Protein AF-A0A521B3D7-F1 (afdb_monomer)

Foldseek 3Di:
DWLDKAWPDDVVVLVVLQVVLVVVVVVDDDPDVSVVSNVVNVVVSQFTWIFTWDDDQQKIWTAIATPPVGGPDTPDMDGLVQFPDWDWDQDPVRWTWTWGDGPVDIDTHDTGNDDVVVVVSSVVVVVVSVVSVVVNVVVD

Sequence (140 aa):
MTLNRKELIHPIFHL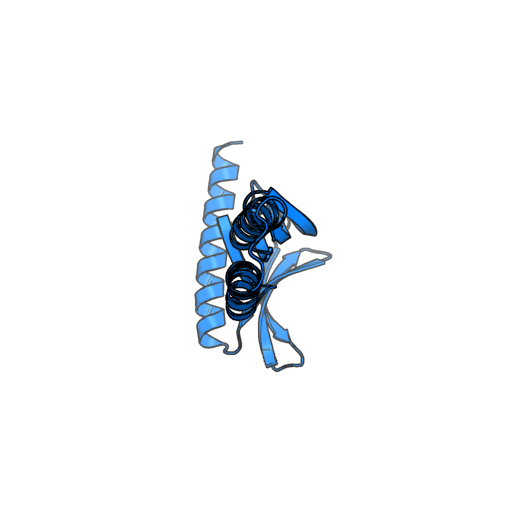LFISAPIIGLIFDYHSDFSEKALFVCFILIFLNSSDSVKLKGSEIIRGIHLSPFGFIKIKKRMALSDIKELSIHKNEKKYCEIIAVSDNDFLIIKTIANRIPAEEELKEIQTKINSKKQLIQNLN

Nearest PDB structures (foldseek):
  5gow-assembly1_B  TM=5.452E-01  e=3.565E-03  Homo sapiens
  7bul-assembly1_A  TM=4.092E-01  e=1.232E-02  Homo sapiens
  8qgy-assembly1_A  TM=4.097E-01  e=7.052E-03  Homo sapiens
  7bmv-assembly1_A  TM=5.437E-01  e=1.472E-01  Thermochaetoides thermophila DSM 1495
  5ulm-assembly1_A  TM=3.174E-01  e=1.395E-02  Homo sapiens

Solvent-accessible surface area (backbone atoms only — not comparable to full-atom values): 7906 Å² total; per-residue (Å²): 90,79,77,31,76,43,71,70,65,58,73,68,55,52,53,50,54,55,47,53,53,54,53,47,55,75,76,48,91,72,70,74,62,54,57,56,49,44,53,52,42,54,54,53,66,63,51,47,46,20,48,30,22,30,46,53,93,67,28,41,39,32,26,38,30,33,44,91,84,40,74,81,41,79,77,48,74,46,50,56,87,55,48,77,47,76,48,77,44,72,48,97,87,61,30,29,30,36,30,39,32,38,97,89,49,74,44,81,52,46,79,34,71,49,64,70,66,41,54,56,50,47,53,53,52,50,49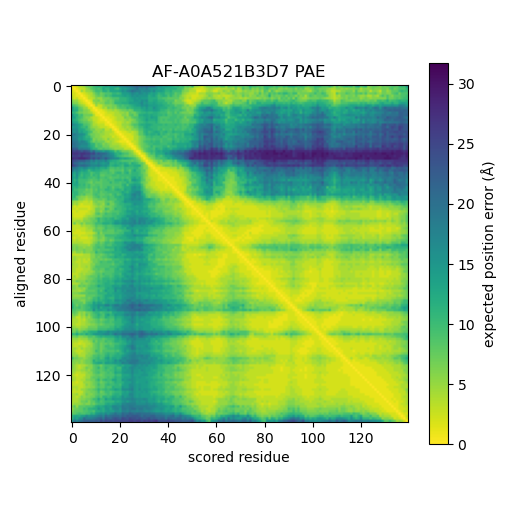,55,51,49,56,49,53,51,55,53,62,77,74,108

Mean predicted aligned error: 8.97 Å

Organism: NCBI:txid443612

Structure (mmCIF, N/CA/C/O backbone):
data_AF-A0A521B3D7-F1
#
_entry.id   AF-A0A521B3D7-F1
#
loop_
_atom_site.group_PDB
_atom_site.id
_atom_site.type_symbol
_atom_site.label_atom_id
_atom_site.label_alt_id
_atom_site.label_comp_id
_atom_site.label_asym_id
_atom_site.label_entity_id
_atom_site.label_seq_id
_atom_site.pdbx_PDB_ins_code
_atom_site.Cartn_x
_atom_site.Cartn_y
_atom_site.Cartn_z
_atom_site.occupancy
_atom_site.B_iso_or_equiv
_atom_site.auth_seq_id
_atom_site.auth_comp_id
_atom_site.auth_asym_id
_atom_site.auth_atom_id
_atom_site.pdbx_PDB_model_num
ATOM 1 N N . MET A 1 1 ? -1.387 12.335 -2.869 1.00 83.88 1 MET A N 1
ATOM 2 C CA . MET A 1 1 ? -0.396 12.156 -1.782 1.00 83.88 1 MET A CA 1
ATOM 3 C C . MET A 1 1 ? -0.110 10.670 -1.606 1.00 83.88 1 MET A C 1
ATOM 5 O O . MET A 1 1 ? -1.057 9.897 -1.650 1.00 83.88 1 MET A O 1
ATOM 9 N N . THR A 1 2 ? 1.148 10.246 -1.458 1.00 82.81 2 THR A N 1
ATOM 10 C CA . THR A 1 2 ? 1.493 8.821 -1.261 1.00 82.81 2 THR A CA 1
ATOM 11 C C . THR A 1 2 ? 1.543 8.497 0.232 1.00 82.81 2 THR A C 1
ATOM 13 O O . THR A 1 2 ? 2.184 9.225 0.981 1.00 82.81 2 THR A O 1
ATOM 16 N N . LEU A 1 3 ? 0.853 7.436 0.654 1.00 79.06 3 LEU A N 1
ATOM 17 C CA . LEU A 1 3 ? 0.836 6.934 2.035 1.00 79.06 3 LEU A CA 1
ATOM 18 C C . LEU A 1 3 ? 1.842 5.800 2.241 1.00 79.06 3 LEU A C 1
ATOM 20 O O . LEU A 1 3 ? 2.451 5.689 3.297 1.00 79.06 3 LEU A O 1
ATOM 24 N N . ASN A 1 4 ? 2.030 4.960 1.225 1.00 87.50 4 ASN A N 1
ATOM 25 C CA . ASN A 1 4 ? 3.004 3.880 1.256 1.00 87.50 4 ASN A CA 1
ATOM 26 C C . ASN A 1 4 ? 3.481 3.557 -0.163 1.00 87.50 4 ASN A C 1
ATOM 28 O O . ASN A 1 4 ? 2.713 3.672 -1.124 1.00 87.50 4 ASN A O 1
ATOM 32 N N . ARG A 1 5 ? 4.739 3.138 -0.294 1.00 84.81 5 ARG A N 1
ATOM 33 C CA . ARG A 1 5 ? 5.333 2.690 -1.553 1.00 84.81 5 ARG A CA 1
ATOM 34 C C . ARG A 1 5 ? 6.321 1.570 -1.261 1.00 84.81 5 ARG A C 1
ATOM 36 O O . ARG A 1 5 ? 7.290 1.775 -0.543 1.00 84.81 5 ARG A O 1
ATOM 43 N N . LYS A 1 6 ? 6.080 0.407 -1.856 1.00 84.25 6 LYS A N 1
ATOM 44 C CA . LYS A 1 6 ? 6.994 -0.730 -1.836 1.00 84.25 6 LYS A CA 1
ATOM 45 C C . LYS A 1 6 ? 7.414 -1.037 -3.264 1.00 84.25 6 LYS A C 1
ATOM 47 O O . LYS A 1 6 ? 6.573 -1.389 -4.090 1.00 84.25 6 LYS A O 1
ATOM 52 N N . GLU A 1 7 ? 8.692 -0.856 -3.563 1.00 80.19 7 GLU A N 1
ATOM 53 C CA . GLU A 1 7 ? 9.241 -1.169 -4.883 1.00 80.19 7 GLU A CA 1
ATOM 54 C C . GLU A 1 7 ? 9.095 -2.665 -5.167 1.00 80.19 7 GLU A C 1
ATOM 56 O O . GLU A 1 7 ? 9.311 -3.503 -4.290 1.00 80.19 7 GLU A O 1
ATOM 61 N N . LEU A 1 8 ? 8.630 -2.988 -6.375 1.00 75.31 8 LEU A N 1
ATOM 62 C CA . LEU A 1 8 ? 8.461 -4.375 -6.814 1.00 75.31 8 LEU A CA 1
ATOM 63 C C . LEU A 1 8 ? 9.740 -4.915 -7.447 1.00 75.31 8 LEU A C 1
ATOM 65 O O . LEU A 1 8 ? 10.021 -6.103 -7.333 1.00 75.31 8 LEU A O 1
ATOM 69 N N . ILE A 1 9 ? 10.506 -4.040 -8.095 1.00 71.56 9 ILE A N 1
ATOM 70 C CA . ILE A 1 9 ? 11.795 -4.365 -8.696 1.00 71.56 9 ILE A CA 1
ATOM 71 C C . ILE A 1 9 ? 12.869 -3.790 -7.779 1.00 71.56 9 ILE A C 1
ATOM 73 O O . ILE A 1 9 ? 12.827 -2.614 -7.431 1.00 71.56 9 ILE A O 1
ATOM 77 N N . HIS A 1 10 ? 13.802 -4.637 -7.347 1.00 64.69 10 HIS 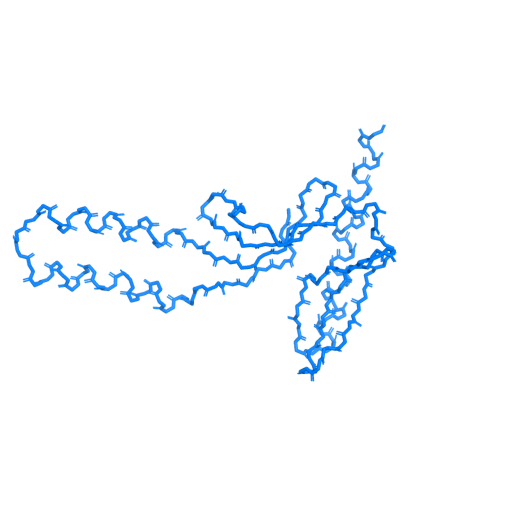A N 1
ATOM 78 C CA . HIS A 1 10 ? 14.914 -4.197 -6.511 1.00 64.69 10 HIS A CA 1
ATOM 79 C C . HIS A 1 10 ? 15.884 -3.330 -7.338 1.00 64.69 10 HIS A C 1
ATOM 81 O O . HIS A 1 10 ? 16.182 -3.702 -8.477 1.00 64.69 10 HIS A O 1
ATOM 87 N N . PRO A 1 11 ? 16.464 -2.252 -6.777 1.00 64.88 11 PRO A N 1
ATOM 88 C CA . PRO A 1 11 ? 17.435 -1.392 -7.467 1.00 64.88 11 PRO A CA 1
ATOM 89 C C . PRO A 1 11 ? 18.608 -2.144 -8.123 1.00 64.88 11 PRO A C 1
ATOM 91 O O . PRO A 1 11 ? 19.093 -1.755 -9.179 1.00 64.88 11 PRO A O 1
ATOM 94 N N . ILE A 1 12 ? 19.023 -3.272 -7.536 1.00 66.25 12 ILE A N 1
ATOM 95 C CA . ILE A 1 12 ? 20.075 -4.151 -8.088 1.00 66.25 12 ILE A CA 1
ATOM 96 C C . ILE A 1 12 ? 19.690 -4.712 -9.465 1.00 66.25 12 ILE A C 1
ATOM 98 O O . ILE A 1 12 ? 20.542 -4.807 -10.344 1.00 66.25 12 ILE A O 1
ATOM 102 N N . PHE A 1 13 ? 18.416 -5.048 -9.691 1.00 66.56 13 PHE A N 1
ATOM 103 C CA . PHE A 1 13 ? 17.977 -5.534 -10.998 1.00 66.56 13 PHE A CA 1
ATOM 104 C C . PHE A 1 13 ? 18.014 -4.424 -12.046 1.00 66.56 13 PHE A C 1
ATOM 106 O O . PHE A 1 13 ? 18.408 -4.693 -13.175 1.00 66.56 13 PHE A O 1
ATOM 113 N N . HIS A 1 14 ? 17.708 -3.175 -11.679 1.00 65.00 14 HIS A N 1
ATOM 114 C CA . HIS A 1 14 ? 17.905 -2.036 -12.582 1.00 65.00 14 HIS A CA 1
ATOM 115 C C . HIS A 1 14 ? 19.378 -1.891 -12.988 1.00 65.00 14 HIS A C 1
ATOM 117 O O . HIS A 1 14 ? 19.668 -1.698 -14.162 1.00 65.00 14 HIS A O 1
ATOM 123 N N . LEU A 1 15 ? 20.306 -2.078 -12.045 1.00 63.66 15 LEU A N 1
ATOM 124 C CA . LEU A 1 15 ? 21.750 -2.084 -12.304 1.00 63.66 15 LEU A CA 1
ATOM 125 C C . LEU A 1 15 ? 22.163 -3.173 -13.311 1.00 63.66 15 LEU A C 1
ATOM 127 O O . LEU A 1 15 ? 22.929 -2.893 -14.230 1.00 63.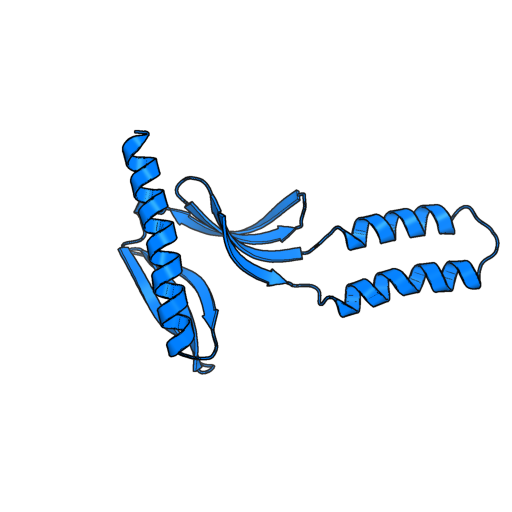66 15 LEU A O 1
ATOM 131 N N . LEU A 1 16 ? 21.598 -4.379 -13.195 1.00 65.06 16 LEU A N 1
ATOM 132 C CA . LEU A 1 16 ? 21.835 -5.472 -14.148 1.00 65.06 16 LEU A CA 1
ATOM 133 C C . LEU A 1 16 ? 21.232 -5.194 -15.538 1.00 65.06 16 LEU A C 1
ATOM 135 O O . LEU A 1 16 ? 21.861 -5.485 -16.557 1.00 65.06 16 LEU A O 1
ATOM 139 N N . PHE A 1 17 ? 20.039 -4.592 -15.593 1.00 65.44 17 PHE A N 1
ATOM 140 C CA . PHE A 1 17 ? 19.406 -4.172 -16.850 1.00 65.44 17 PHE A CA 1
ATOM 141 C C . PHE A 1 17 ? 20.185 -3.060 -17.564 1.00 65.44 17 PHE A C 1
ATOM 143 O O . PHE A 1 17 ? 20.134 -2.985 -18.789 1.00 65.44 17 PHE A O 1
ATOM 150 N N . ILE A 1 18 ? 20.921 -2.228 -16.819 1.00 63.78 18 ILE A N 1
ATOM 151 C CA . ILE A 1 18 ? 21.837 -1.214 -17.362 1.00 63.78 18 ILE A CA 1
ATOM 152 C C . ILE A 1 18 ? 23.125 -1.855 -17.878 1.00 63.78 18 ILE A C 1
ATOM 154 O O . ILE A 1 18 ? 23.615 -1.476 -18.938 1.00 63.78 18 ILE A O 1
ATOM 158 N N . SER A 1 19 ? 23.686 -2.830 -17.157 1.00 63.31 19 SER A N 1
ATOM 159 C CA . SER A 1 19 ? 24.973 -3.429 -17.525 1.00 63.31 19 SER A CA 1
ATOM 160 C C . SER A 1 19 ? 24.891 -4.349 -18.746 1.00 63.31 19 SER A C 1
ATOM 162 O O . SER A 1 19 ? 25.845 -4.418 -19.514 1.00 63.31 19 SER A O 1
ATOM 164 N N . ALA A 1 20 ? 23.765 -5.038 -18.958 1.00 64.75 20 ALA A N 1
ATOM 165 C CA . ALA A 1 20 ? 23.580 -5.961 -20.082 1.00 64.75 20 ALA A CA 1
ATOM 166 C C . ALA A 1 20 ? 23.778 -5.322 -21.480 1.00 64.75 20 ALA A C 1
ATOM 168 O O . ALA A 1 20 ? 24.561 -5.864 -22.263 1.00 64.75 20 ALA A O 1
ATOM 169 N N . PRO A 1 21 ? 23.161 -4.171 -21.817 1.00 61.75 21 PRO A N 1
ATOM 170 C CA . PRO A 1 21 ? 23.402 -3.502 -23.098 1.00 61.75 21 PRO A CA 1
ATOM 171 C C . PRO A 1 21 ? 24.802 -2.875 -23.194 1.00 61.75 21 PRO A C 1
ATOM 173 O O . PRO A 1 21 ? 25.348 -2.803 -24.289 1.00 61.75 21 PRO A O 1
ATOM 176 N N . ILE A 1 22 ? 25.415 -2.468 -22.072 1.00 63.50 22 ILE A N 1
ATOM 177 C CA . ILE A 1 22 ? 26.798 -1.949 -22.045 1.00 63.50 22 ILE A CA 1
ATOM 178 C C . ILE A 1 22 ? 27.795 -3.057 -22.401 1.00 63.50 22 ILE A C 1
ATOM 180 O O . ILE A 1 22 ? 28.722 -2.829 -23.170 1.00 63.50 22 ILE A O 1
ATOM 184 N N . ILE A 1 23 ? 27.591 -4.271 -21.885 1.00 63.19 23 ILE A N 1
ATOM 185 C CA . ILE A 1 23 ? 28.396 -5.437 -22.264 1.00 63.19 23 ILE A CA 1
ATOM 186 C C . ILE A 1 23 ? 28.160 -5.767 -23.745 1.00 63.19 23 ILE A C 1
ATOM 188 O O . ILE A 1 23 ? 29.123 -5.963 -24.477 1.00 63.19 23 ILE A O 1
ATOM 192 N N . GLY A 1 24 ? 26.908 -5.741 -24.214 1.00 61.25 24 GLY A N 1
ATOM 193 C CA . GLY A 1 24 ? 26.585 -5.925 -25.635 1.00 61.25 24 GLY A CA 1
ATOM 194 C C . GLY A 1 24 ? 27.292 -4.925 -26.560 1.00 61.25 24 GLY A C 1
ATOM 195 O O . GLY A 1 24 ? 27.826 -5.327 -27.583 1.00 61.25 24 GLY A O 1
ATOM 196 N N . LEU A 1 25 ? 27.387 -3.651 -26.162 1.00 59.94 25 LEU A N 1
ATOM 197 C CA . LEU A 1 25 ? 28.151 -2.616 -26.874 1.00 59.94 25 LEU A CA 1
ATOM 198 C C . LEU A 1 25 ? 29.660 -2.890 -26.943 1.00 59.94 25 LEU A C 1
ATOM 200 O O . LEU A 1 25 ? 30.301 -2.513 -27.917 1.00 59.94 25 LEU A O 1
ATOM 204 N N . ILE A 1 26 ? 30.244 -3.481 -25.896 1.00 60.91 26 ILE A N 1
ATOM 205 C CA . ILE A 1 26 ? 31.685 -3.786 -25.856 1.00 60.91 26 ILE A CA 1
ATOM 206 C C . ILE A 1 26 ? 32.013 -4.960 -26.788 1.00 60.91 26 ILE A C 1
ATOM 208 O O . ILE A 1 26 ? 33.105 -5.004 -27.353 1.00 60.91 26 ILE A O 1
ATOM 212 N N . PHE A 1 27 ? 31.082 -5.905 -26.945 1.00 62.78 27 PHE A N 1
ATOM 213 C CA . PHE A 1 27 ? 31.299 -7.134 -27.707 1.00 62.78 27 PHE A CA 1
ATOM 214 C C . PHE A 1 27 ? 30.760 -7.105 -29.149 1.00 62.78 27 PHE A C 1
ATOM 216 O O . PHE A 1 27 ? 31.184 -7.951 -29.933 1.00 62.78 27 PHE A O 1
ATOM 223 N N . ASP A 1 28 ? 29.884 -6.162 -29.523 1.00 57.38 28 ASP A N 1
ATOM 224 C CA . ASP A 1 28 ? 29.265 -6.106 -30.857 1.00 57.38 28 ASP A CA 1
ATOM 225 C C . ASP A 1 28 ? 29.457 -4.733 -31.540 1.00 57.38 28 ASP A C 1
ATOM 227 O O . ASP A 1 28 ? 28.983 -3.699 -31.068 1.00 57.38 28 ASP A O 1
ATOM 231 N N . TYR A 1 29 ? 30.196 -4.729 -32.657 1.00 56.78 29 TYR A N 1
ATOM 232 C CA . TYR A 1 29 ? 30.734 -3.541 -33.347 1.00 56.78 29 TYR A CA 1
ATOM 233 C C . TYR A 1 29 ? 29.844 -3.040 -34.510 1.00 56.78 29 TYR A C 1
ATOM 235 O O . TYR A 1 29 ? 30.181 -2.052 -35.161 1.00 56.78 29 TYR A O 1
ATOM 243 N N . HIS A 1 30 ? 28.703 -3.684 -34.794 1.00 58.84 30 HIS A N 1
ATOM 244 C CA . HIS A 1 30 ? 27.785 -3.284 -35.873 1.00 58.84 30 HIS A CA 1
ATOM 245 C C . HIS A 1 30 ? 26.489 -2.650 -35.325 1.00 58.84 30 HIS A C 1
ATOM 247 O O . HIS A 1 30 ? 25.693 -3.268 -34.625 1.00 58.84 30 HIS A O 1
ATOM 253 N N . SER A 1 31 ? 26.297 -1.365 -35.627 1.00 60.12 31 SER A N 1
ATOM 254 C CA . SER A 1 31 ? 25.794 -0.359 -34.681 1.00 60.12 31 SER A CA 1
ATOM 255 C C . SER A 1 31 ? 24.305 0.020 -34.740 1.00 60.12 31 SER A C 1
ATOM 257 O O . SER A 1 31 ? 23.917 0.970 -34.074 1.00 60.12 31 SER A O 1
ATOM 259 N N . ASP A 1 32 ? 23.433 -0.692 -35.459 1.00 59.78 32 ASP A N 1
ATOM 260 C CA . ASP A 1 32 ? 22.005 -0.296 -35.527 1.00 59.78 32 ASP A CA 1
ATOM 261 C C . ASP A 1 32 ? 21.115 -0.943 -34.451 1.00 59.78 32 ASP A C 1
ATOM 263 O O . ASP A 1 32 ? 20.073 -0.400 -34.065 1.00 59.78 32 ASP A O 1
ATOM 267 N N . PHE A 1 33 ? 21.502 -2.118 -33.950 1.00 60.72 33 PHE A N 1
ATOM 268 C CA . PHE A 1 33 ? 20.751 -2.814 -32.901 1.00 60.72 33 PHE A CA 1
ATOM 269 C C . PHE A 1 33 ? 21.086 -2.267 -31.506 1.00 60.72 33 PHE A C 1
ATOM 271 O O . PHE A 1 33 ? 20.204 -2.160 -30.649 1.00 60.72 33 PHE A O 1
ATOM 278 N N . SER A 1 34 ? 22.342 -1.864 -31.296 1.00 66.75 34 SER A N 1
ATOM 279 C CA . SER A 1 34 ? 22.848 -1.388 -30.009 1.00 66.75 34 SER A CA 1
ATOM 280 C C . SER A 1 34 ? 22.229 -0.051 -29.590 1.00 66.75 34 SER A C 1
ATOM 282 O O . SER A 1 34 ? 21.810 0.080 -28.442 1.00 66.75 34 SER A O 1
ATOM 284 N N . GLU A 1 35 ? 22.057 0.909 -30.503 1.00 63.88 35 GLU A N 1
ATOM 285 C CA . GLU A 1 35 ? 21.457 2.214 -30.178 1.00 63.88 35 GLU A CA 1
ATOM 286 C C . GLU A 1 35 ? 19.984 2.105 -29.758 1.00 63.88 35 GLU A C 1
ATOM 288 O O . GLU A 1 35 ? 19.565 2.680 -28.748 1.00 63.88 35 GLU A O 1
ATOM 293 N N . LYS A 1 36 ? 19.188 1.308 -30.482 1.00 64.75 36 LYS A N 1
ATOM 294 C CA . LYS A 1 36 ? 17.775 1.073 -30.138 1.00 64.75 36 LYS A CA 1
ATOM 295 C C . LYS A 1 36 ? 17.638 0.291 -28.831 1.00 64.75 36 LYS A C 1
ATOM 297 O O . LYS A 1 36 ? 16.768 0.614 -28.023 1.00 64.75 36 LYS A O 1
ATOM 302 N N . ALA A 1 37 ? 18.506 -0.693 -28.590 1.00 67.00 37 ALA A N 1
ATOM 303 C CA . ALA A 1 37 ? 18.528 -1.447 -27.339 1.00 67.00 37 ALA A CA 1
ATOM 304 C C . ALA A 1 37 ? 18.904 -0.563 -26.137 1.00 67.00 37 ALA A C 1
ATOM 306 O O . ALA A 1 37 ? 18.247 -0.636 -25.099 1.00 67.00 37 ALA A O 1
ATOM 307 N N . LEU A 1 38 ? 19.890 0.330 -26.284 1.00 66.88 38 LEU A N 1
ATOM 308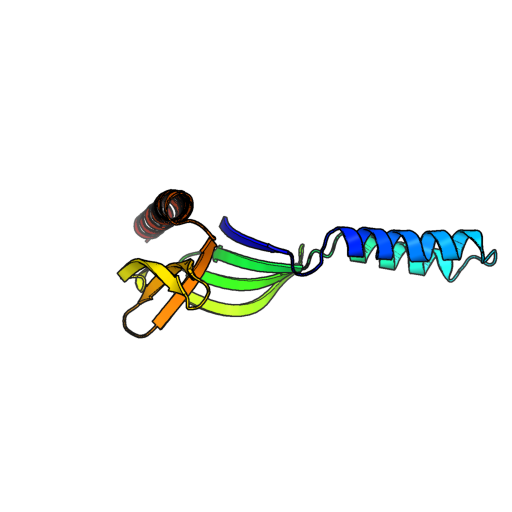 C CA . LEU A 1 38 ? 20.255 1.307 -25.252 1.00 66.88 38 LEU A CA 1
ATOM 309 C C . LEU A 1 38 ? 19.115 2.266 -24.945 1.00 66.88 38 LEU A C 1
ATOM 311 O O . LEU A 1 38 ? 18.858 2.535 -23.776 1.00 66.88 38 LEU A O 1
ATOM 315 N N . PHE A 1 39 ? 18.412 2.754 -25.966 1.00 67.06 39 PHE A N 1
ATOM 316 C CA . PHE A 1 39 ? 17.268 3.638 -25.775 1.00 67.06 39 PHE A CA 1
ATOM 317 C C . PHE A 1 39 ? 16.122 2.936 -25.029 1.00 67.06 39 PHE A C 1
ATOM 319 O O . PHE A 1 39 ? 15.545 3.499 -24.097 1.00 67.06 39 PHE A O 1
ATOM 326 N N . VAL A 1 40 ? 15.832 1.675 -25.368 1.00 68.56 40 VAL A N 1
ATOM 327 C CA . VAL A 1 40 ? 14.827 0.860 -24.664 1.00 68.56 40 VAL A CA 1
ATOM 328 C C . VAL A 1 40 ? 15.249 0.581 -23.218 1.00 68.56 40 VAL A C 1
ATOM 330 O O . VAL A 1 40 ? 14.441 0.757 -22.306 1.00 68.56 40 VAL A O 1
ATOM 333 N N . CYS A 1 41 ? 16.511 0.216 -22.976 1.00 66.75 41 CYS A N 1
ATOM 334 C CA . CYS A 1 41 ? 17.049 0.049 -21.626 1.00 66.75 41 CYS A CA 1
ATOM 335 C C . CYS A 1 41 ? 17.001 1.359 -20.833 1.00 66.75 41 CYS A C 1
ATOM 337 O O . CYS A 1 41 ? 16.573 1.347 -19.683 1.00 66.75 41 CYS A O 1
ATOM 339 N N . PHE A 1 42 ? 17.351 2.489 -21.452 1.00 67.19 42 PHE A N 1
ATOM 340 C CA . PHE A 1 42 ? 17.268 3.810 -20.838 1.00 67.19 42 PHE A CA 1
ATOM 341 C C . PHE A 1 42 ? 15.843 4.107 -20.373 1.00 67.19 42 PHE A C 1
ATOM 343 O O . PHE A 1 42 ? 15.642 4.427 -19.206 1.00 67.19 42 PHE A O 1
ATOM 350 N N . ILE A 1 43 ? 14.840 3.894 -21.233 1.00 65.69 43 ILE A N 1
ATOM 351 C CA . ILE A 1 43 ? 13.424 4.041 -20.868 1.00 65.69 43 ILE A CA 1
ATOM 352 C C . ILE A 1 43 ? 13.054 3.112 -19.704 1.00 65.69 43 ILE A C 1
ATOM 354 O O . ILE A 1 43 ? 12.424 3.563 -18.748 1.00 65.69 43 ILE A O 1
ATOM 358 N N . LEU A 1 44 ? 13.466 1.841 -19.739 1.00 66.81 44 LEU A N 1
ATOM 359 C CA . LEU A 1 44 ? 13.153 0.857 -18.695 1.00 66.81 44 LEU A CA 1
ATOM 360 C C . LEU A 1 44 ? 13.729 1.225 -17.317 1.00 66.81 44 LEU A C 1
ATOM 362 O O . LEU A 1 44 ? 13.114 0.890 -16.306 1.00 66.81 44 LEU A O 1
ATOM 366 N N . ILE A 1 45 ? 14.846 1.958 -17.246 1.00 65.31 45 ILE A N 1
ATOM 367 C CA . ILE A 1 45 ? 15.395 2.469 -15.974 1.00 65.31 45 ILE A CA 1
ATOM 368 C C . ILE A 1 45 ? 14.452 3.492 -15.332 1.00 65.31 45 ILE A C 1
ATOM 370 O O . ILE A 1 45 ? 14.305 3.513 -14.110 1.00 65.31 45 ILE A O 1
ATOM 374 N N . PHE A 1 46 ? 13.781 4.329 -16.130 1.00 64.25 46 PHE A N 1
ATOM 375 C CA . PHE A 1 46 ? 12.808 5.298 -15.607 1.00 64.25 46 PHE A CA 1
ATOM 376 C C . PHE A 1 46 ? 11.484 4.643 -15.194 1.00 64.25 46 PHE A C 1
ATOM 378 O O . PHE A 1 46 ? 10.710 5.233 -14.432 1.00 64.25 46 PHE A O 1
ATOM 385 N N . LEU A 1 47 ? 11.226 3.416 -15.657 1.00 68.69 47 LEU A N 1
ATOM 386 C CA . LEU A 1 47 ? 10.022 2.658 -15.342 1.00 68.69 47 LEU A CA 1
ATOM 387 C C . LEU A 1 47 ? 10.146 1.954 -13.994 1.00 68.69 47 LEU A C 1
ATOM 389 O O . LEU A 1 47 ? 10.472 0.776 -13.884 1.00 68.69 47 LEU A O 1
ATOM 393 N N . ASN A 1 48 ? 9.791 2.690 -12.943 1.00 73.31 48 ASN A N 1
ATOM 394 C CA . ASN A 1 48 ? 9.727 2.155 -11.589 1.00 73.31 48 ASN A CA 1
ATOM 395 C C . ASN A 1 48 ? 8.323 1.664 -11.242 1.00 73.31 48 ASN A C 1
ATOM 397 O O . ASN A 1 48 ? 7.379 2.456 -11.127 1.00 73.31 48 ASN A O 1
ATOM 401 N N . SER A 1 49 ? 8.211 0.353 -11.017 1.00 83.06 49 SER A N 1
ATOM 402 C CA . SER A 1 49 ? 6.986 -0.310 -10.569 1.00 83.06 49 SER A CA 1
ATOM 403 C C . SER A 1 49 ? 6.986 -0.510 -9.053 1.00 83.06 49 SER A C 1
ATOM 405 O O . SER A 1 49 ? 7.961 -0.974 -8.459 1.00 83.06 49 SER A O 1
ATOM 407 N N . SER A 1 50 ? 5.882 -0.159 -8.400 1.00 85.94 50 SER A N 1
ATOM 408 C CA . SER A 1 50 ? 5.734 -0.287 -6.947 1.00 85.94 50 SER A CA 1
ATOM 409 C C . SER A 1 50 ? 4.304 -0.636 -6.548 1.00 85.94 50 SER A C 1
ATOM 411 O O . SER A 1 50 ? 3.360 -0.126 -7.146 1.00 85.94 50 SER A O 1
ATOM 413 N N . ASP A 1 51 ? 4.122 -1.468 -5.521 1.00 89.06 51 ASP A N 1
ATOM 414 C CA . ASP A 1 51 ? 2.833 -1.553 -4.825 1.00 89.06 51 ASP A CA 1
ATOM 415 C C . ASP A 1 51 ? 2.720 -0.305 -3.949 1.00 89.06 51 ASP A C 1
ATOM 417 O O . ASP A 1 51 ? 3.580 -0.038 -3.107 1.00 89.06 51 ASP A O 1
ATOM 421 N N . SER A 1 52 ? 1.703 0.512 -4.192 1.00 91.56 52 SER A N 1
ATOM 422 C CA . SER A 1 52 ? 1.571 1.812 -3.546 1.00 91.56 52 SER A CA 1
ATOM 423 C C . SER A 1 52 ? 0.159 2.049 -3.046 1.00 91.56 52 SER A C 1
ATOM 425 O O . SER A 1 52 ? -0.822 1.579 -3.628 1.00 91.56 52 SER A O 1
ATOM 427 N N . VAL A 1 53 ? 0.078 2.812 -1.961 1.00 93.56 53 VAL A N 1
ATOM 428 C CA . VAL A 1 53 ? -1.169 3.327 -1.407 1.00 93.56 53 VAL A CA 1
ATOM 429 C C . VAL A 1 53 ? -1.125 4.841 -1.517 1.00 93.56 53 VAL A C 1
ATOM 431 O O . VAL A 1 53 ? -0.191 5.474 -1.018 1.00 93.56 53 VAL A O 1
ATOM 434 N N . LYS A 1 54 ? -2.098 5.437 -2.206 1.00 93.44 54 LYS A N 1
ATOM 435 C CA . LYS A 1 54 ? -2.166 6.884 -2.445 1.00 93.44 54 LYS A CA 1
ATOM 436 C C . LYS A 1 54 ? -3.538 7.439 -2.081 1.00 93.44 54 LYS A C 1
ATOM 438 O O . LYS A 1 54 ? -4.556 6.835 -2.395 1.00 93.44 54 LYS A O 1
ATOM 443 N N . LEU A 1 55 ? -3.540 8.630 -1.491 1.00 90.50 55 LEU A N 1
ATOM 444 C CA . LEU A 1 55 ? -4.707 9.502 -1.374 1.00 90.50 55 LEU A CA 1
ATOM 445 C C . LEU A 1 55 ? -4.877 10.282 -2.679 1.00 90.50 55 LEU A C 1
ATOM 447 O O . LEU A 1 55 ? -3.989 11.072 -3.047 1.00 90.50 55 LEU A O 1
ATOM 451 N N . LYS A 1 56 ? -6.004 10.074 -3.362 1.00 89.00 56 LYS A N 1
ATOM 452 C CA . LYS A 1 56 ? -6.386 10.785 -4.588 1.00 89.00 56 LYS A CA 1
ATOM 453 C C . LYS A 1 56 ? -7.837 11.249 -4.457 1.00 89.00 56 LYS A C 1
ATOM 455 O O . LYS A 1 56 ? -8.727 10.429 -4.288 1.00 89.00 56 LYS A O 1
ATOM 460 N N . GLY A 1 57 ? -8.065 12.561 -4.534 1.00 87.31 57 GLY A N 1
ATOM 461 C CA . GLY A 1 57 ? -9.399 13.130 -4.311 1.00 87.31 57 GLY A CA 1
ATOM 462 C C . GLY A 1 57 ? -9.937 12.773 -2.922 1.00 87.31 57 GLY A C 1
ATOM 463 O O . GLY A 1 57 ? -9.249 13.018 -1.928 1.00 87.31 57 GLY A O 1
ATOM 464 N N . SER A 1 58 ? -11.132 12.184 -2.893 1.00 90.19 58 SER A N 1
ATOM 465 C CA . SER A 1 58 ? -11.845 11.677 -1.716 1.00 90.19 58 SER A CA 1
ATOM 466 C C . SER A 1 58 ? -11.629 10.179 -1.464 1.00 90.19 58 SER A C 1
ATOM 468 O O . SER A 1 58 ? -12.396 9.584 -0.716 1.00 90.19 58 SER A O 1
ATOM 470 N N . GLU A 1 59 ? -10.595 9.557 -2.042 1.00 93.00 59 GLU A N 1
ATOM 471 C CA . GLU A 1 59 ? -10.359 8.110 -1.944 1.00 93.00 59 GLU A CA 1
ATOM 472 C C . GLU A 1 59 ? -8.923 7.755 -1.523 1.00 93.00 59 GLU A C 1
ATOM 474 O O . GLU A 1 59 ? -7.949 8.448 -1.848 1.00 93.00 59 GLU A O 1
ATOM 479 N N . ILE A 1 60 ? -8.788 6.604 -0.857 1.00 93.31 60 ILE A N 1
ATOM 480 C CA . ILE A 1 60 ? -7.541 5.848 -0.712 1.00 93.31 60 ILE A CA 1
ATOM 481 C C . ILE A 1 60 ? -7.522 4.747 -1.768 1.00 93.31 60 ILE A C 1
ATOM 483 O O . ILE A 1 60 ? -8.427 3.919 -1.839 1.00 93.31 60 ILE A O 1
ATOM 487 N N . ILE A 1 61 ? -6.457 4.704 -2.564 1.00 94.62 61 ILE A N 1
ATOM 488 C CA . ILE A 1 61 ? -6.270 3.728 -3.638 1.00 94.62 61 ILE A CA 1
ATOM 489 C C . ILE A 1 61 ? -5.024 2.902 -3.340 1.00 94.62 61 ILE A C 1
ATOM 491 O O . ILE A 1 61 ? -3.940 3.465 -3.179 1.00 94.62 61 ILE A O 1
ATOM 495 N N . ARG A 1 62 ? -5.165 1.573 -3.321 1.00 94.00 62 ARG A N 1
ATOM 496 C CA . ARG A 1 62 ? -4.055 0.616 -3.267 1.00 94.00 62 ARG A CA 1
ATOM 497 C C . ARG A 1 62 ? -3.908 -0.099 -4.604 1.00 94.00 62 ARG A C 1
ATOM 499 O O . ARG A 1 62 ? -4.875 -0.650 -5.136 1.00 94.00 62 ARG A O 1
ATOM 506 N N . GLY A 1 63 ? -2.690 -0.161 -5.126 1.00 93.38 63 GLY A N 1
ATOM 507 C CA . GLY A 1 63 ? -2.425 -0.856 -6.378 1.00 93.38 63 GLY A CA 1
ATOM 508 C C . GLY A 1 63 ? -0.986 -0.765 -6.864 1.00 93.38 63 GLY A C 1
ATOM 509 O O . GLY A 1 63 ? -0.137 -0.117 -6.255 1.00 93.38 63 GLY A O 1
ATOM 510 N N . ILE A 1 64 ? -0.740 -1.395 -8.009 1.00 88.94 64 ILE A N 1
ATOM 511 C CA . ILE A 1 64 ? 0.546 -1.343 -8.698 1.00 88.94 64 ILE A CA 1
ATOM 512 C C . ILE A 1 64 ? 0.629 -0.027 -9.467 1.00 88.94 64 ILE A C 1
ATOM 514 O O . ILE A 1 64 ? -0.193 0.256 -10.344 1.00 88.94 64 ILE A O 1
ATOM 518 N N . HIS A 1 65 ? 1.627 0.771 -9.116 1.00 88.69 65 HIS A N 1
ATOM 519 C CA . HIS A 1 65 ? 1.922 2.064 -9.698 1.00 88.69 65 HIS A CA 1
ATOM 520 C C . HIS A 1 65 ? 3.231 2.010 -10.476 1.00 88.69 65 HIS A C 1
ATOM 522 O O . HIS A 1 65 ? 4.274 1.682 -9.906 1.00 88.69 65 HIS A O 1
ATOM 528 N N . LEU A 1 66 ? 3.166 2.408 -11.742 1.00 84.44 66 LEU A N 1
ATOM 529 C CA . LEU A 1 66 ? 4.294 2.532 -12.652 1.00 84.44 66 LEU A CA 1
ATOM 530 C C . LEU A 1 66 ? 4.554 4.018 -12.907 1.00 84.44 66 LEU A C 1
ATOM 532 O O . LEU A 1 66 ? 3.695 4.722 -13.429 1.00 84.44 66 LEU A O 1
ATOM 536 N N . SER A 1 67 ? 5.712 4.528 -12.497 1.00 79.88 67 SER A N 1
ATOM 537 C CA . SER A 1 67 ? 6.105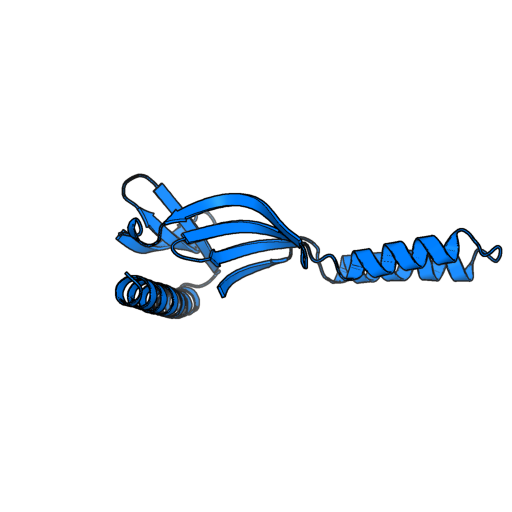 5.903 -12.833 1.00 79.88 67 SER A CA 1
ATOM 538 C C . SER A 1 67 ? 6.589 5.966 -14.286 1.00 79.88 67 SER A C 1
ATOM 540 O O . SER A 1 67 ? 7.336 5.068 -14.665 1.00 79.88 67 SER A O 1
ATOM 542 N N . PRO A 1 68 ? 6.216 6.982 -15.093 1.00 75.94 68 PRO A N 1
ATOM 543 C CA . PRO A 1 68 ? 5.343 8.129 -14.787 1.00 75.94 68 PRO A CA 1
ATOM 544 C C . PRO A 1 68 ? 3.840 7.890 -15.053 1.00 75.94 68 PRO A C 1
ATOM 546 O O . PRO A 1 68 ? 3.022 8.767 -14.790 1.00 75.94 68 PRO A O 1
ATOM 549 N N . PHE A 1 69 ? 3.459 6.716 -15.558 1.00 80.94 69 PHE A N 1
ATOM 550 C CA . PHE A 1 69 ? 2.119 6.419 -16.086 1.00 80.94 69 PHE A CA 1
ATOM 551 C C . PHE A 1 69 ? 0.980 6.339 -15.054 1.00 80.94 69 PHE A C 1
ATOM 553 O O . PHE A 1 69 ? -0.192 6.370 -15.422 1.00 80.94 69 PHE A O 1
ATOM 560 N N . GLY A 1 70 ? 1.287 6.241 -13.761 1.00 84.88 70 GLY A N 1
ATOM 561 C CA . GLY A 1 70 ? 0.278 6.162 -12.706 1.00 84.88 70 GLY A CA 1
ATOM 562 C C . GLY A 1 70 ? -0.051 4.726 -12.292 1.00 84.88 70 GLY A C 1
ATOM 563 O O . GLY A 1 70 ? 0.803 3.842 -12.302 1.00 84.88 70 GLY A O 1
ATOM 564 N N . PHE A 1 71 ? -1.288 4.480 -11.850 1.00 88.06 71 PHE A N 1
ATOM 565 C CA . PHE A 1 71 ? -1.723 3.132 -11.469 1.00 88.06 71 PHE A CA 1
ATOM 566 C C . PHE A 1 71 ? -2.050 2.300 -12.708 1.00 88.06 71 PHE A C 1
ATOM 568 O O . PHE A 1 71 ? -3.039 2.570 -13.380 1.00 88.06 71 PHE A O 1
ATOM 575 N N . ILE A 1 72 ? -1.263 1.253 -12.951 1.00 89.94 72 ILE A N 1
ATOM 576 C CA . ILE A 1 72 ? -1.521 0.281 -14.025 1.00 89.94 72 ILE A CA 1
ATOM 577 C C . ILE A 1 72 ? -2.506 -0.806 -13.587 1.00 89.94 72 ILE A C 1
ATOM 579 O O . ILE A 1 72 ? -3.209 -1.384 -14.407 1.00 89.94 72 ILE A O 1
ATOM 583 N N . LYS A 1 73 ? -2.572 -1.088 -12.279 1.00 90.19 73 LYS A N 1
ATOM 584 C CA . LYS A 1 73 ? -3.522 -2.042 -11.704 1.00 90.19 73 LYS A CA 1
ATOM 585 C C . LYS A 1 73 ? -3.969 -1.575 -10.337 1.00 90.19 73 LYS A C 1
ATOM 587 O O . LYS A 1 73 ? -3.153 -1.389 -9.436 1.00 90.19 73 LYS A O 1
ATOM 592 N N . ILE A 1 74 ? -5.275 -1.459 -10.160 1.00 93.31 74 ILE A N 1
ATOM 593 C CA . ILE A 1 74 ? -5.874 -1.087 -8.884 1.00 93.31 74 ILE A CA 1
ATOM 594 C C . ILE A 1 74 ? -6.350 -2.362 -8.205 1.00 93.31 74 ILE A C 1
ATOM 596 O O . ILE A 1 74 ? -7.101 -3.135 -8.787 1.00 93.31 74 ILE A O 1
ATOM 600 N N . LYS A 1 75 ? -5.860 -2.597 -6.987 1.00 92.81 75 LYS A N 1
ATOM 601 C CA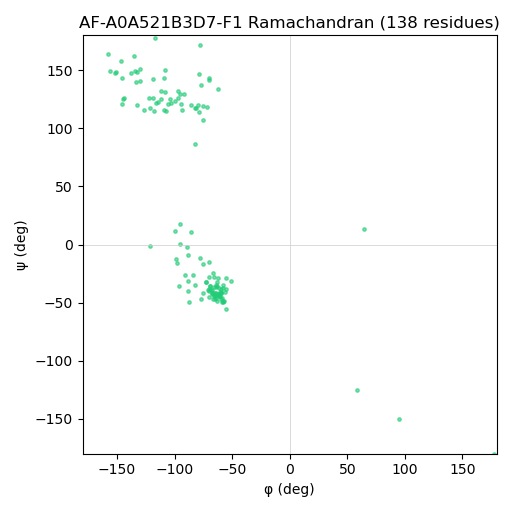 . LYS A 1 75 ? -6.254 -3.748 -6.169 1.00 92.81 75 LYS A CA 1
ATOM 602 C C . LYS A 1 75 ? -7.473 -3.414 -5.323 1.00 92.81 75 LYS A C 1
ATOM 604 O O . LYS A 1 75 ? -8.339 -4.259 -5.150 1.00 92.81 75 LYS A O 1
ATOM 609 N N . LYS A 1 76 ? -7.509 -2.198 -4.769 1.00 93.69 76 LYS A N 1
ATOM 610 C CA . LYS A 1 76 ? -8.572 -1.763 -3.865 1.00 93.69 76 LYS A CA 1
ATOM 611 C C . LYS A 1 76 ? -8.718 -0.249 -3.850 1.00 93.69 76 LYS A C 1
ATOM 613 O O . LYS A 1 76 ? -7.725 0.467 -4.008 1.00 93.69 76 LYS A O 1
ATOM 618 N N . ARG A 1 77 ? -9.941 0.220 -3.624 1.00 94.25 77 ARG A N 1
ATOM 619 C CA . ARG A 1 77 ? -10.263 1.621 -3.350 1.00 94.25 77 ARG A CA 1
ATOM 620 C C . ARG A 1 77 ? -11.186 1.699 -2.143 1.00 94.25 77 ARG A C 1
ATOM 622 O O . ARG A 1 77 ? -11.964 0.779 -1.924 1.00 94.25 77 ARG A O 1
ATOM 629 N N . MET A 1 78 ? -11.070 2.772 -1.379 1.00 94.56 78 MET A N 1
ATOM 630 C CA . MET A 1 78 ? -11.935 3.059 -0.240 1.00 94.56 78 MET A CA 1
ATOM 631 C C . MET A 1 78 ? -12.162 4.565 -0.178 1.00 94.56 78 MET A C 1
ATOM 633 O O . MET A 1 78 ? -11.190 5.327 -0.174 1.00 94.56 78 MET A O 1
ATOM 637 N N . ALA A 1 79 ? -13.421 4.999 -0.157 1.00 93.12 79 ALA A N 1
ATOM 638 C CA . ALA A 1 79 ? -13.738 6.410 -0.002 1.00 93.12 79 ALA A CA 1
ATOM 639 C C . ALA A 1 79 ? -13.405 6.865 1.423 1.00 93.12 79 ALA A C 1
ATOM 641 O O . ALA A 1 79 ? -13.578 6.127 2.389 1.00 93.12 79 ALA A O 1
ATOM 642 N N . LEU A 1 80 ? -12.920 8.097 1.564 1.00 91.06 80 LEU A N 1
ATOM 643 C CA . LEU A 1 80 ? -12.579 8.675 2.861 1.00 91.06 80 LEU A CA 1
ATOM 644 C C . LEU A 1 80 ? -13.810 8.816 3.761 1.00 91.06 80 LEU A C 1
ATOM 646 O O . LEU A 1 80 ? -13.672 8.700 4.978 1.00 91.06 80 LEU A O 1
ATOM 650 N N . SER A 1 81 ? -14.987 9.055 3.179 1.00 90.06 81 SER A N 1
ATOM 651 C CA . SER A 1 81 ? -16.277 9.084 3.881 1.00 90.06 81 SER A CA 1
ATOM 652 C C . SER A 1 81 ? -16.580 7.777 4.605 1.00 90.06 81 SER A C 1
ATOM 654 O O . SER A 1 81 ? -17.130 7.807 5.699 1.00 90.06 81 SER A O 1
ATOM 656 N N . ASP A 1 82 ? -16.160 6.656 4.025 1.00 92.00 82 ASP A N 1
ATOM 657 C CA . ASP A 1 82 ? -16.536 5.316 4.478 1.00 92.00 82 ASP A CA 1
ATOM 658 C C . ASP A 1 82 ? -15.574 4.788 5.551 1.00 92.00 82 ASP A C 1
ATOM 660 O O . ASP A 1 82 ? -15.819 3.752 6.164 1.00 92.00 82 ASP A O 1
ATOM 664 N N . ILE A 1 83 ? -14.458 5.491 5.783 1.00 92.31 83 ILE A N 1
ATOM 665 C CA . ILE A 1 83 ? -13.489 5.136 6.820 1.00 92.31 83 ILE A CA 1
ATOM 666 C C . ILE A 1 83 ? -14.067 5.521 8.178 1.00 92.31 83 ILE A C 1
ATOM 668 O O . ILE A 1 83 ? -14.080 6.708 8.530 1.00 92.31 83 ILE A O 1
ATOM 672 N N . LYS A 1 84 ? -14.464 4.503 8.943 1.00 91.88 84 LYS A N 1
ATOM 673 C CA . LYS A 1 84 ? -14.884 4.627 10.342 1.00 91.88 84 LYS A CA 1
ATOM 674 C C . LYS A 1 84 ? -13.695 4.795 11.269 1.00 91.88 84 LYS A C 1
ATOM 676 O O . LYS A 1 84 ? -13.686 5.691 12.107 1.00 91.88 84 LYS A O 1
ATOM 681 N N . GLU A 1 85 ? -12.679 3.960 11.088 1.00 92.50 85 GLU A N 1
ATOM 682 C CA . GLU A 1 85 ? -11.497 3.968 11.941 1.00 92.50 85 GLU A CA 1
ATOM 683 C C . GLU A 1 85 ? -10.218 3.609 11.183 1.00 92.50 85 GLU A C 1
ATOM 685 O O . GLU A 1 85 ? -10.231 2.979 10.121 1.00 92.50 85 GLU A O 1
ATOM 690 N N . LEU A 1 86 ? -9.096 4.041 11.757 1.00 94.25 86 LEU A N 1
ATOM 691 C CA . LEU A 1 86 ? -7.756 3.608 11.386 1.00 94.25 86 LEU A CA 1
ATOM 692 C C . LEU A 1 86 ? -7.183 2.858 12.583 1.00 94.25 86 LEU A C 1
ATOM 694 O O . LEU A 1 86 ? -7.099 3.421 13.675 1.00 94.25 86 LEU A O 1
ATOM 698 N N . SER A 1 87 ? -6.788 1.608 12.387 1.00 93.19 87 SER A N 1
ATOM 699 C CA . SER A 1 87 ? -6.312 0.750 13.470 1.00 93.19 87 SER A CA 1
ATOM 700 C C . SER A 1 87 ? -5.049 -0.007 13.070 1.00 93.19 87 SER A C 1
ATOM 702 O O . SER A 1 87 ? -4.681 -0.089 11.895 1.00 93.19 87 SER A O 1
ATOM 704 N N . ILE A 1 88 ? -4.333 -0.514 14.076 1.00 94.31 88 ILE A N 1
ATOM 705 C CA . ILE A 1 88 ? -3.173 -1.387 13.883 1.00 94.31 88 ILE A CA 1
ATOM 706 C C . ILE A 1 88 ? -3.605 -2.814 14.185 1.00 94.31 88 ILE A C 1
ATOM 708 O O . ILE A 1 88 ? -4.010 -3.125 15.304 1.00 94.31 88 ILE A O 1
ATOM 712 N N . HIS A 1 89 ? -3.452 -3.690 13.202 1.00 94.19 89 HIS A N 1
ATOM 713 C CA . HIS A 1 89 ? -3.681 -5.119 13.340 1.00 94.19 89 HIS A CA 1
ATOM 714 C C . HIS A 1 89 ? -2.351 -5.874 13.299 1.00 94.19 89 HIS A C 1
ATOM 716 O O . HIS A 1 89 ? -1.447 -5.501 12.558 1.00 94.19 89 HIS A O 1
ATOM 722 N N . LYS A 1 90 ? -2.195 -6.941 14.086 1.00 91.50 90 LYS A N 1
ATOM 723 C CA . LYS A 1 90 ? -1.020 -7.817 13.976 1.00 91.50 90 LYS A CA 1
ATOM 724 C C . LYS A 1 90 ? -1.353 -8.984 13.062 1.00 91.50 90 LYS A C 1
ATOM 726 O O . LYS A 1 90 ? -2.261 -9.744 13.372 1.00 91.50 90 LYS A O 1
ATOM 731 N N . ASN A 1 91 ? -0.602 -9.146 11.979 1.00 91.19 91 ASN A N 1
ATOM 732 C CA . ASN A 1 91 ? -0.775 -10.300 11.102 1.00 91.19 91 ASN A CA 1
ATOM 733 C C . ASN A 1 91 ? -0.126 -11.569 11.687 1.00 91.19 91 ASN A C 1
ATOM 735 O O . ASN A 1 91 ? 0.631 -11.517 12.661 1.00 91.19 91 ASN A O 1
ATOM 739 N N . GLU A 1 92 ? -0.379 -12.717 11.054 1.00 87.38 92 GLU A N 1
ATOM 740 C CA . GLU A 1 92 ? 0.148 -14.033 11.459 1.00 87.38 92 GLU A CA 1
ATOM 741 C C . GLU A 1 92 ? 1.682 -14.067 11.557 1.00 87.38 92 GLU A C 1
ATOM 743 O O . GLU A 1 92 ? 2.261 -14.785 12.370 1.00 87.38 92 GLU A O 1
ATOM 748 N N . LYS A 1 93 ? 2.357 -13.231 10.762 1.00 87.00 93 LYS A N 1
ATOM 749 C CA . LYS A 1 93 ? 3.818 -13.091 10.733 1.00 87.00 93 LYS A CA 1
ATOM 750 C C . LYS A 1 93 ? 4.349 -12.102 11.780 1.00 87.00 93 LYS A C 1
ATOM 752 O O . LYS A 1 93 ? 5.523 -11.749 11.734 1.00 87.00 93 LYS A O 1
ATOM 757 N N . LYS A 1 94 ? 3.504 -11.660 12.718 1.00 86.31 94 LYS A N 1
ATOM 758 C CA . LYS A 1 94 ? 3.798 -10.693 13.791 1.00 86.31 94 LYS A CA 1
ATOM 759 C C . LYS A 1 94 ? 4.149 -9.276 13.313 1.00 86.31 94 LYS A C 1
ATOM 761 O O . LYS A 1 94 ? 4.595 -8.471 14.128 1.00 86.31 94 LYS A O 1
ATOM 766 N N . TYR A 1 95 ? 3.906 -8.939 12.046 1.00 91.00 95 TYR A N 1
ATOM 767 C CA . TYR A 1 95 ? 4.011 -7.557 11.572 1.00 91.00 95 TYR A CA 1
ATOM 768 C C . TYR A 1 95 ? 2.765 -6.765 11.973 1.00 91.00 95 TYR A C 1
ATOM 770 O O . TYR A 1 95 ? 1.656 -7.294 12.006 1.00 91.00 95 TYR A O 1
ATOM 778 N N . CYS A 1 96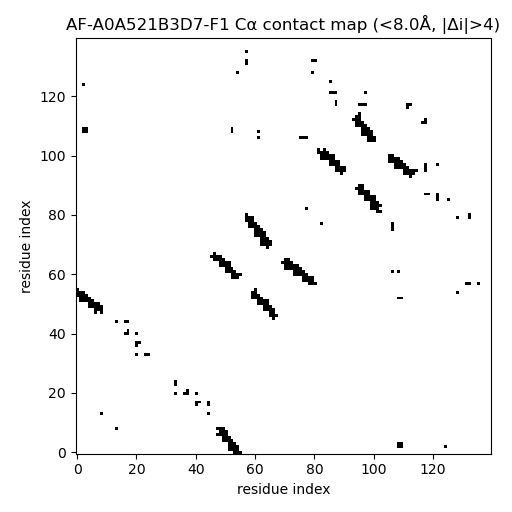 ? 2.957 -5.481 12.248 1.00 91.94 96 CYS A N 1
ATOM 779 C CA . CYS A 1 96 ? 1.900 -4.509 12.483 1.00 91.94 96 CYS A CA 1
ATOM 780 C C . CYS A 1 96 ? 1.419 -3.937 11.140 1.00 91.94 96 CYS A C 1
ATOM 782 O O . CYS A 1 96 ? 2.189 -3.343 10.388 1.00 91.94 96 CYS A O 1
ATOM 784 N N . GLU A 1 97 ? 0.143 -4.110 10.829 1.00 94.50 97 GLU A N 1
ATOM 785 C CA . GLU A 1 97 ? -0.527 -3.596 9.642 1.00 94.50 97 GLU A CA 1
ATOM 786 C C . GLU A 1 97 ? -1.425 -2.428 10.028 1.00 94.50 97 GLU A C 1
ATOM 788 O O . GLU A 1 97 ? -2.330 -2.572 10.844 1.00 94.50 97 GLU A O 1
ATOM 793 N N . ILE A 1 98 ? -1.176 -1.266 9.432 1.00 95.12 98 ILE A N 1
ATOM 794 C CA . ILE A 1 98 ? -2.060 -0.109 9.533 1.00 95.12 98 ILE A CA 1
ATOM 795 C C . ILE A 1 98 ? -3.187 -0.321 8.529 1.00 95.12 98 ILE A C 1
ATOM 797 O O . ILE A 1 98 ? -2.932 -0.390 7.319 1.00 95.12 98 ILE A O 1
ATOM 801 N N . ILE A 1 99 ? -4.417 -0.418 9.023 1.00 95.56 99 ILE A N 1
ATOM 802 C CA . ILE A 1 99 ? -5.611 -0.676 8.222 1.00 95.56 99 ILE A CA 1
ATOM 803 C C . ILE A 1 99 ? -6.607 0.481 8.342 1.00 95.56 99 ILE A C 1
ATOM 805 O O . ILE A 1 99 ? -6.762 1.074 9.406 1.00 95.56 99 ILE A O 1
ATOM 809 N N . ALA A 1 100 ? -7.277 0.802 7.237 1.00 94.81 100 ALA A N 1
ATOM 810 C CA . ALA A 1 100 ? -8.506 1.588 7.243 1.00 94.81 100 ALA A CA 1
ATOM 811 C C . ALA A 1 100 ? -9.698 0.642 7.235 1.00 94.81 100 ALA A C 1
ATOM 813 O O . ALA A 1 100 ? -9.742 -0.253 6.392 1.00 94.81 100 ALA A O 1
ATOM 814 N N . VAL A 1 101 ? -10.637 0.844 8.154 1.00 94.19 101 VAL A N 1
ATOM 815 C CA . VAL A 1 101 ? -11.813 -0.012 8.327 1.00 94.19 101 VAL A CA 1
ATOM 816 C C . VAL A 1 101 ? -13.069 0.759 7.930 1.00 94.19 101 VAL A C 1
ATOM 818 O O . VAL A 1 101 ? -13.272 1.902 8.350 1.00 94.19 101 VAL A O 1
ATOM 821 N N . SER A 1 102 ? -13.904 0.115 7.122 1.00 93.19 102 SER A N 1
ATOM 822 C CA . SER A 1 102 ? -15.281 0.494 6.824 1.00 93.19 102 SER A CA 1
ATOM 823 C C . SER A 1 102 ? -16.237 -0.603 7.301 1.00 93.19 102 SER A C 1
ATOM 825 O O . SER A 1 102 ? -15.819 -1.638 7.813 1.00 93.19 102 SER A O 1
ATOM 827 N N . ASP A 1 103 ? -17.536 -0.380 7.137 1.00 88.62 103 ASP A N 1
ATOM 828 C CA . ASP A 1 103 ? -18.612 -1.243 7.649 1.00 88.62 103 ASP A CA 1
ATOM 829 C C . ASP A 1 103 ? -18.498 -2.691 7.188 1.00 88.62 103 ASP A C 1
ATOM 831 O O . ASP A 1 103 ? -18.774 -3.611 7.951 1.00 88.62 103 ASP A O 1
ATOM 835 N N . ASN A 1 104 ? -18.079 -2.875 5.940 1.00 87.31 104 ASN A N 1
ATOM 836 C CA . ASN A 1 104 ? -18.083 -4.170 5.274 1.00 87.31 104 ASN A CA 1
ATOM 837 C C . ASN A 1 104 ? -16.687 -4.581 4.804 1.00 87.31 104 ASN A C 1
ATOM 839 O O . ASN A 1 104 ? -16.542 -5.634 4.185 1.00 87.31 104 ASN A O 1
ATOM 843 N N . ASP A 1 105 ? -15.670 -3.737 5.011 1.00 92.12 105 ASP A N 1
ATOM 844 C CA . ASP A 1 105 ? -14.375 -3.957 4.389 1.00 92.12 105 ASP A CA 1
ATOM 845 C C . ASP A 1 105 ? -13.209 -3.262 5.105 1.00 92.12 105 ASP A C 1
ATOM 847 O O . ASP A 1 105 ? -13.379 -2.341 5.896 1.00 92.12 105 ASP A O 1
ATOM 851 N N . PHE A 1 106 ? -11.983 -3.680 4.796 1.00 93.38 106 PHE A N 1
ATOM 852 C CA . PHE A 1 106 ? -10.769 -3.037 5.291 1.00 93.38 106 PHE A CA 1
ATOM 853 C C . PHE A 1 106 ? -9.696 -2.906 4.207 1.00 93.38 106 PHE A C 1
ATOM 855 O O . PHE A 1 106 ? -9.545 -3.752 3.325 1.00 93.38 106 PHE A O 1
ATOM 862 N N . LEU A 1 107 ? -8.891 -1.850 4.269 1.00 94.31 107 LEU A N 1
ATOM 863 C CA . LEU A 1 107 ? -7.779 -1.606 3.355 1.00 94.31 107 LEU A CA 1
ATOM 864 C C . LEU A 1 107 ? -6.476 -1.494 4.142 1.00 94.31 107 LEU A C 1
ATOM 866 O O . LEU A 1 107 ? -6.288 -0.565 4.919 1.00 94.31 107 LEU A O 1
ATOM 870 N N . ILE A 1 108 ? -5.540 -2.414 3.892 1.00 93.88 108 ILE A N 1
ATOM 871 C CA . ILE A 1 108 ? -4.184 -2.331 4.451 1.00 93.88 108 ILE A CA 1
ATOM 872 C C . ILE A 1 108 ? -3.418 -1.206 3.754 1.00 93.88 108 ILE A C 1
ATOM 874 O O . ILE A 1 108 ? -3.184 -1.264 2.541 1.00 93.88 108 ILE A O 1
ATOM 878 N N . ILE A 1 109 ? -3.015 -0.202 4.528 1.00 93.31 109 ILE A N 1
ATOM 879 C CA . ILE A 1 109 ? -2.276 0.977 4.072 1.00 93.31 109 ILE A CA 1
ATOM 880 C C . ILE A 1 109 ? -0.770 0.696 4.098 1.00 93.31 109 ILE A C 1
ATOM 882 O O . ILE A 1 109 ? -0.065 0.937 3.112 1.00 93.31 109 ILE A O 1
ATOM 886 N N . LYS A 1 110 ? -0.262 0.169 5.217 1.00 93.31 110 LYS A N 1
ATOM 887 C CA . LYS A 1 110 ? 1.177 -0.032 5.445 1.00 93.31 110 LYS A CA 1
ATOM 888 C C . LYS A 1 110 ? 1.426 -1.209 6.384 1.00 93.31 110 LYS A C 1
ATOM 890 O O . LYS A 1 110 ? 0.620 -1.466 7.268 1.00 93.31 110 LYS A O 1
ATOM 895 N N . THR A 1 111 ? 2.544 -1.905 6.193 1.00 92.62 111 THR A N 1
ATOM 896 C CA . THR A 1 111 ? 2.977 -3.038 7.028 1.00 92.62 111 THR A CA 1
ATOM 897 C C . THR A 1 111 ? 4.352 -2.718 7.602 1.00 92.62 111 THR A C 1
ATOM 899 O O . THR A 1 111 ? 5.263 -2.377 6.850 1.00 92.62 111 THR A O 1
ATOM 902 N N . ILE A 1 112 ? 4.496 -2.807 8.922 1.00 92.31 112 ILE A N 1
ATOM 903 C CA . ILE A 1 112 ? 5.668 -2.384 9.697 1.00 92.31 112 ILE A CA 1
ATOM 904 C C . ILE A 1 112 ? 6.012 -3.498 10.691 1.00 92.31 112 ILE A C 1
ATOM 906 O O . ILE A 1 112 ? 5.125 -4.120 11.261 1.00 92.31 112 ILE A O 1
ATOM 910 N N . ALA A 1 113 ? 7.297 -3.790 10.898 1.00 90.31 113 ALA A N 1
ATOM 911 C CA . ALA A 1 113 ? 7.708 -4.892 11.776 1.00 90.31 113 ALA A CA 1
ATOM 912 C C . ALA A 1 113 ? 7.382 -4.635 13.255 1.00 90.31 113 ALA A C 1
ATOM 914 O O . ALA A 1 113 ? 6.888 -5.519 13.949 1.00 90.31 113 ALA A O 1
ATOM 915 N N . ASN A 1 114 ? 7.621 -3.411 13.723 1.00 90.69 114 ASN A N 1
ATOM 916 C CA . ASN A 1 114 ? 7.549 -3.059 15.137 1.00 90.69 114 ASN A CA 1
ATOM 917 C C . ASN A 1 114 ? 6.330 -2.184 15.446 1.00 90.69 114 ASN A C 1
ATOM 919 O O . ASN A 1 114 ? 5.898 -1.386 14.617 1.00 90.69 114 ASN A O 1
ATOM 923 N N . ARG A 1 115 ? 5.808 -2.301 16.672 1.00 89.00 115 ARG A N 1
ATOM 924 C CA . ARG A 1 115 ? 4.606 -1.576 17.111 1.00 89.00 115 ARG A CA 1
ATOM 925 C C . ARG A 1 115 ? 4.836 -0.074 17.283 1.00 89.00 115 ARG A C 1
ATOM 927 O O . ARG A 1 115 ? 4.033 0.702 16.794 1.00 89.00 115 ARG A O 1
ATOM 934 N N . ILE A 1 116 ? 5.938 0.319 17.922 1.00 91.19 116 ILE A N 1
ATOM 935 C CA . ILE A 1 116 ? 6.275 1.731 18.175 1.00 91.19 116 ILE A CA 1
ATOM 936 C C . ILE A 1 116 ? 6.293 2.555 16.871 1.00 91.19 116 ILE A C 1
ATOM 938 O O . ILE A 1 116 ? 5.494 3.482 16.759 1.00 91.19 116 ILE A O 1
ATOM 942 N N . PRO A 1 117 ? 7.076 2.188 15.833 1.00 91.25 117 PRO A N 1
ATOM 943 C CA . PRO A 1 117 ? 7.053 2.939 14.576 1.00 91.25 117 PRO A CA 1
ATOM 944 C C . PRO A 1 117 ? 5.710 2.832 13.839 1.00 91.25 117 PRO A C 1
ATOM 946 O O . PRO A 1 117 ? 5.359 3.722 13.073 1.00 91.25 117 PRO A O 1
ATOM 949 N N . ALA A 1 118 ? 4.930 1.766 14.061 1.00 91.19 118 ALA A N 1
ATOM 950 C CA . ALA A 1 118 ? 3.591 1.663 13.487 1.00 91.19 118 ALA A CA 1
ATOM 951 C C . ALA A 1 118 ? 2.600 2.656 14.110 1.00 91.19 118 ALA A C 1
ATOM 953 O O . ALA A 1 118 ? 1.749 3.182 13.399 1.00 91.19 118 ALA A O 1
ATOM 954 N N . GLU A 1 119 ? 2.709 2.934 15.409 1.00 92.94 119 GLU A N 1
ATOM 955 C CA . GLU A 1 119 ? 1.868 3.918 16.101 1.00 92.94 119 GLU A CA 1
ATOM 956 C C . GLU A 1 119 ? 2.191 5.357 15.675 1.00 92.94 119 GLU A C 1
ATOM 958 O O . GLU A 1 119 ? 1.279 6.166 15.500 1.00 92.94 119 GLU A O 1
ATOM 963 N N . GLU A 1 120 ? 3.468 5.674 15.456 1.00 93.12 120 GLU A N 1
ATOM 964 C CA . GLU A 1 120 ? 3.897 6.970 14.911 1.00 93.12 120 GLU A CA 1
ATOM 965 C C . GLU A 1 120 ? 3.354 7.186 13.493 1.00 93.12 120 GLU A C 1
ATOM 967 O O . GLU A 1 120 ? 2.707 8.196 13.206 1.00 93.12 120 GLU A O 1
ATOM 972 N N . GLU A 1 121 ? 3.525 6.188 12.627 1.00 91.88 121 GLU A N 1
ATOM 973 C CA . GLU A 1 121 ? 3.016 6.212 11.254 1.00 91.88 121 GLU A CA 1
ATOM 974 C C . GLU A 1 121 ? 1.487 6.261 11.191 1.00 91.88 121 GLU A C 1
ATOM 976 O O . GLU A 1 121 ? 0.925 6.956 10.343 1.00 91.88 121 GLU A O 1
ATOM 981 N N . LEU A 1 122 ? 0.788 5.576 12.103 1.00 93.81 122 LEU A N 1
ATOM 982 C CA . LEU A 1 122 ? -0.669 5.654 12.209 1.00 93.81 122 LEU A CA 1
ATOM 983 C C . LEU A 1 122 ? -1.119 7.099 12.454 1.00 93.81 122 LEU A C 1
ATOM 985 O O . LEU A 1 122 ? -2.001 7.585 11.745 1.00 93.81 122 LEU A O 1
ATOM 989 N N . LYS A 1 123 ? -0.501 7.796 13.417 1.00 93.38 123 LYS A N 1
ATOM 990 C CA . LYS A 1 123 ? -0.818 9.200 13.730 1.00 93.38 123 LYS A CA 1
ATOM 991 C C . LYS A 1 123 ? -0.563 10.114 12.535 1.00 93.38 123 LYS A C 1
ATOM 993 O O . LYS A 1 123 ? -1.373 10.999 12.244 1.00 93.38 123 LYS A O 1
ATOM 998 N N . GLU A 1 124 ? 0.530 9.889 11.811 1.00 93.69 124 GLU A N 1
ATOM 999 C CA . GLU A 1 124 ? 0.850 10.665 10.615 1.00 93.69 124 GLU A CA 1
ATOM 1000 C C . GLU A 1 124 ? -0.190 10.436 9.503 1.00 93.69 124 GLU A C 1
ATOM 1002 O O . GLU A 1 124 ? -0.716 11.390 8.923 1.00 93.69 124 GLU A O 1
ATOM 1007 N N . ILE A 1 125 ? -0.544 9.177 9.232 1.00 92.88 125 ILE A N 1
ATOM 1008 C CA . ILE A 1 125 ? -1.562 8.804 8.240 1.00 92.88 125 ILE A CA 1
ATOM 1009 C C . ILE A 1 125 ? -2.929 9.383 8.619 1.00 92.88 125 ILE A C 1
ATOM 1011 O O . ILE A 1 125 ? -3.615 9.947 7.763 1.00 92.88 125 ILE A O 1
ATOM 1015 N N . GLN A 1 126 ? -3.308 9.293 9.894 1.00 93.25 126 GLN A N 1
ATOM 1016 C CA . GLN A 1 126 ? -4.556 9.843 10.415 1.00 93.25 126 GLN A CA 1
ATOM 1017 C C . GLN A 1 126 ? -4.619 11.359 10.230 1.00 93.25 126 GLN A C 1
ATOM 1019 O O . GLN A 1 126 ? -5.622 11.874 9.738 1.00 93.25 126 GLN A O 1
ATOM 1024 N N . THR A 1 127 ? -3.527 12.067 10.525 1.00 92.50 127 THR A N 1
ATOM 1025 C CA . THR A 1 127 ? -3.425 13.515 10.297 1.00 92.50 127 THR A CA 1
ATOM 1026 C C . THR A 1 127 ? -3.628 13.849 8.818 1.00 92.50 127 THR A C 1
ATOM 1028 O O . THR A 1 127 ? -4.482 14.666 8.481 1.00 92.50 127 THR A O 1
ATOM 1031 N N . LYS A 1 128 ? -2.929 13.151 7.913 1.00 91.56 128 LYS A N 1
ATOM 1032 C CA . LYS A 1 128 ? -3.048 13.355 6.456 1.00 91.56 128 LYS A CA 1
ATOM 1033 C C . LYS A 1 128 ? -4.468 13.121 5.940 1.00 91.56 128 LYS A C 1
ATOM 1035 O O . LYS A 1 128 ? -4.951 13.880 5.098 1.00 91.56 128 LYS A O 1
ATOM 1040 N N . ILE A 1 129 ? -5.135 12.075 6.428 1.00 90.19 129 ILE A N 1
ATOM 1041 C CA . ILE A 1 129 ? -6.518 11.755 6.060 1.00 90.19 129 ILE A CA 1
ATOM 1042 C C . ILE A 1 129 ? -7.474 12.831 6.579 1.00 90.19 129 ILE A C 1
ATOM 1044 O O . ILE A 1 129 ? -8.293 13.326 5.807 1.00 90.19 129 ILE A O 1
ATOM 1048 N N . ASN A 1 130 ? -7.349 13.234 7.842 1.00 90.19 130 ASN A N 1
ATOM 1049 C CA . ASN A 1 130 ? -8.229 14.229 8.453 1.00 90.19 130 ASN A CA 1
ATOM 1050 C C . ASN A 1 130 ? -8.094 15.601 7.789 1.00 90.19 130 ASN A C 1
ATOM 1052 O O . ASN A 1 130 ? -9.106 16.191 7.413 1.00 90.19 130 ASN A O 1
ATOM 1056 N N . SER A 1 131 ? -6.866 16.068 7.543 1.00 89.62 131 SER A N 1
ATOM 1057 C CA . SER A 1 131 ? -6.635 17.306 6.789 1.00 89.62 131 SER A CA 1
ATOM 1058 C C . SER A 1 131 ? -7.262 17.236 5.396 1.00 89.62 131 SER A C 1
ATOM 1060 O O . SER A 1 131 ? -7.833 18.212 4.913 1.00 89.62 131 SER A O 1
ATOM 10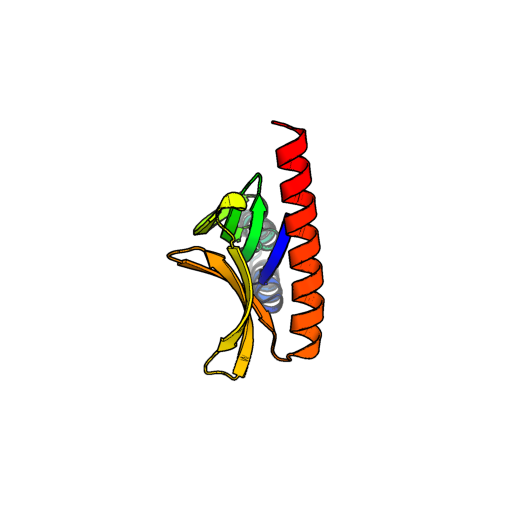62 N N . LYS A 1 132 ? -7.216 16.066 4.741 1.00 88.31 132 LYS A N 1
ATOM 1063 C CA . LYS A 1 132 ? -7.846 15.886 3.431 1.00 88.31 132 LYS A CA 1
ATOM 1064 C C . LYS A 1 132 ? -9.376 15.879 3.508 1.00 88.31 132 LYS A C 1
ATOM 1066 O O . LYS A 1 132 ? -9.998 16.475 2.634 1.00 88.31 132 LYS A O 1
ATOM 1071 N N . LYS A 1 133 ? -9.971 15.260 4.536 1.00 86.56 133 LYS A N 1
ATOM 1072 C CA . LYS A 1 133 ? -11.425 15.290 4.783 1.00 86.56 133 LYS A CA 1
ATOM 1073 C C . LYS A 1 133 ? -11.924 16.726 4.979 1.00 86.56 133 LYS A C 1
ATOM 1075 O O . LYS A 1 133 ? -12.882 17.113 4.322 1.00 86.56 133 LYS A O 1
ATOM 1080 N N . GLN A 1 134 ? -11.230 17.522 5.794 1.00 86.06 134 GLN A N 1
ATOM 1081 C CA . GLN A 1 134 ? -11.568 18.934 6.027 1.00 86.06 134 GLN A CA 1
ATOM 1082 C C . GLN A 1 134 ? -11.502 19.767 4.743 1.00 86.06 134 GLN A C 1
ATOM 1084 O O . GLN A 1 134 ? -12.417 20.526 4.448 1.00 86.06 134 GLN A O 1
ATOM 1089 N N . LEU A 1 135 ? -10.453 19.585 3.933 1.00 85.75 135 LEU A N 1
ATOM 1090 C CA . LEU A 1 135 ? -10.340 20.277 2.646 1.00 85.75 135 LEU A CA 1
ATOM 1091 C C . LEU A 1 135 ? -11.504 19.956 1.702 1.00 85.75 135 LEU A C 1
ATOM 1093 O O . LEU A 1 135 ? -11.954 20.838 0.986 1.00 85.75 135 LEU A O 1
ATOM 1097 N N . ILE A 1 136 ? -11.982 18.709 1.687 1.00 83.19 136 ILE A N 1
ATOM 1098 C CA . ILE A 1 136 ? -13.128 18.310 0.858 1.00 83.19 136 ILE A CA 1
ATOM 1099 C C . ILE A 1 136 ? -14.425 18.931 1.391 1.00 83.19 136 ILE A C 1
ATOM 1101 O O . ILE A 1 136 ? -15.235 19.386 0.595 1.00 83.19 136 ILE A O 1
ATOM 1105 N N . GLN A 1 137 ? -14.607 18.983 2.713 1.00 79.44 137 GLN A N 1
ATOM 1106 C CA . GLN A 1 137 ? -15.779 19.611 3.335 1.00 79.44 137 GLN A CA 1
ATOM 1107 C C . GLN A 1 137 ? -15.852 21.117 3.072 1.00 79.44 137 GLN A C 1
ATOM 1109 O O . GLN A 1 137 ? -16.942 21.630 2.899 1.00 79.44 137 GLN A O 1
ATOM 1114 N N . ASN A 1 138 ? -14.715 21.811 3.003 1.00 77.81 138 ASN A N 1
ATOM 1115 C CA . ASN A 1 138 ? -14.678 23.253 2.731 1.00 77.81 138 ASN A CA 1
ATOM 1116 C C . ASN A 1 138 ? -14.877 23.611 1.245 1.00 77.81 138 ASN A C 1
ATOM 1118 O O . ASN A 1 138 ? -14.996 24.789 0.918 1.00 77.81 138 ASN A O 1
ATOM 1122 N N . LEU A 1 139 ? -14.822 22.626 0.344 1.00 72.38 139 LEU A N 1
ATOM 1123 C CA . LEU A 1 139 ? -14.987 22.812 -1.103 1.00 72.38 139 LEU A CA 1
ATOM 1124 C C . LEU A 1 139 ? -16.401 22.469 -1.598 1.00 72.38 139 LEU A C 1
ATOM 1126 O O . LEU A 1 139 ? -16.711 22.779 -2.748 1.00 72.38 139 LEU A O 1
ATOM 1130 N N . ASN A 1 140 ? -17.214 21.824 -0.759 1.00 60.12 140 ASN A N 1
ATOM 1131 C CA . ASN A 1 140 ? -18.611 21.470 -1.018 1.00 60.12 140 ASN A CA 1
ATOM 1132 C C . ASN A 1 140 ? -19.541 22.403 -0.242 1.00 60.12 140 ASN A C 1
ATOM 1134 O O . ASN A 1 140 ? -20.646 22.662 -0.760 1.00 60.12 140 ASN A O 1
#

pLDDT: mean 82.22, std 12.41, range [56.78, 95.56]

Radius of gyration: 20.37 Å; Cα contacts (8 Å, |Δi|>4): 209; chains: 1; bounding box: 50×37×54 Å

Secondary structure (DSSP, 8-state):
-EEEEEESS-HHHHHHHHHHHHHHHHH---THHHHHHHHHHHHHHH-EEEEEEEEETTEEEEEEEEETTEEEEEEEEEEGGG--EEEEEE-TTS-EEEEEE-SS-EEEEEEESSHHHHHHHHHHHHHHHHHHHHHHHTT-